Protein AF-A0A8J2J7L4-F1 (afdb_monomer)

Foldseek 3Di:
DLVLLLVVLVVVCVVCVVVVCLLVDQEAEEAPDVSVVNNQVNNCVVCVVVVRDDPHVVRYHHDPVNVVVVVVVVVVVVD

pLDDT: mean 90.0, std 9.3, range [52.78, 98.19]

Secondary structure (DSSP, 8-state):
-HHHHHHHHHHHHHHHHHTT-GGG---EEE-S-HHHHHHHHHHHHHHHHTT----TTTTEEEPHHHHHHHHHHHHHHH-

Sequence (79 aa):
GSHKGKQLANSVMKTLDEYGITEKLVSITSDNAGNCDTMLVEIREMLATKGITSKIEDQRIRCLAHIINLACQASLKIL

Mean predicted aligned error: 4.42 Å

Organism: NCBI:txid39272

Structure (mmCIF, N/CA/C/O backbone):
data_AF-A0A8J2J7L4-F1
#
_entry.id   AF-A0A8J2J7L4-F1
#
loop_
_atom_site.group_PDB
_atom_site.id
_atom_site.type_symbol
_atom_site.label_atom_id
_atom_site.label_alt_id
_atom_site.label_comp_id
_atom_site.label_asym_id
_atom_site.label_entity_id
_atom_site.label_seq_id
_atom_site.pdbx_PDB_ins_code
_atom_site.Cartn_x
_atom_site.Cartn_y
_atom_site.Cartn_z
_atom_site.occupancy
_atom_site.B_iso_or_equiv
_atom_site.auth_seq_id
_atom_site.auth_comp_id
_atom_site.auth_asym_id
_atom_site.auth_atom_id
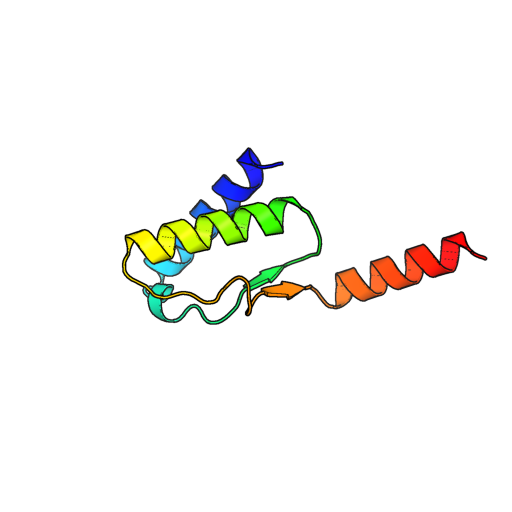_atom_site.pdbx_PDB_model_num
ATOM 1 N N . GLY A 1 1 ? 8.222 14.585 -1.240 1.00 52.78 1 GLY A N 1
ATOM 2 C CA . GLY A 1 1 ? 7.736 13.193 -1.330 1.00 52.78 1 GLY A CA 1
ATOM 3 C C . GLY A 1 1 ? 6.831 12.841 -0.166 1.00 52.78 1 GLY A C 1
ATOM 4 O O . GLY A 1 1 ? 5.646 12.631 -0.388 1.00 52.78 1 GLY A O 1
ATOM 5 N N . SER A 1 2 ? 7.370 12.852 1.059 1.00 53.03 2 SER A N 1
ATOM 6 C CA . SER A 1 2 ? 6.686 12.373 2.272 1.00 53.03 2 SER A CA 1
ATOM 7 C C . SER A 1 2 ? 5.312 13.016 2.552 1.00 53.03 2 SER A C 1
ATOM 9 O O . SER A 1 2 ? 4.336 12.295 2.739 1.00 53.03 2 SER A O 1
ATOM 11 N N . HIS A 1 3 ? 5.173 14.344 2.419 1.00 65.75 3 HIS A N 1
ATOM 12 C CA . HIS A 1 3 ? 3.870 15.015 2.579 1.00 65.75 3 HIS A CA 1
ATOM 13 C C . HIS A 1 3 ? 2.766 14.496 1.638 1.00 65.75 3 HIS A C 1
ATOM 15 O O . HIS A 1 3 ? 1.602 14.470 2.028 1.00 65.75 3 HIS A O 1
ATOM 21 N N . LYS A 1 4 ? 3.114 14.055 0.418 1.00 85.06 4 LYS A N 1
ATOM 22 C CA . LYS A 1 4 ? 2.142 13.472 -0.522 1.00 85.06 4 LYS A CA 1
ATOM 23 C C . LYS A 1 4 ? 1.777 12.035 -0.137 1.00 85.06 4 LYS A C 1
ATOM 25 O O . LYS A 1 4 ? 0.623 11.656 -0.284 1.00 85.06 4 LYS A O 1
ATOM 30 N N . GLY A 1 5 ? 2.735 11.261 0.381 1.00 91.31 5 GLY A N 1
ATOM 31 C CA . GLY A 1 5 ? 2.500 9.889 0.847 1.00 91.31 5 GLY A CA 1
ATOM 32 C C . GLY A 1 5 ? 1.513 9.833 2.013 1.00 91.31 5 GLY A C 1
ATOM 33 O O . GLY A 1 5 ? 0.557 9.067 1.966 1.00 91.31 5 GLY A O 1
ATOM 34 N N . LYS A 1 6 ? 1.664 10.730 2.995 1.00 93.50 6 LYS A N 1
ATOM 35 C CA . LYS A 1 6 ? 0.730 10.848 4.124 1.00 93.50 6 LYS A CA 1
ATOM 36 C C . LYS A 1 6 ? -0.686 11.251 3.705 1.00 93.50 6 LYS A C 1
ATOM 38 O O . LYS A 1 6 ? -1.664 10.693 4.191 1.00 93.50 6 LYS A O 1
ATOM 43 N N . G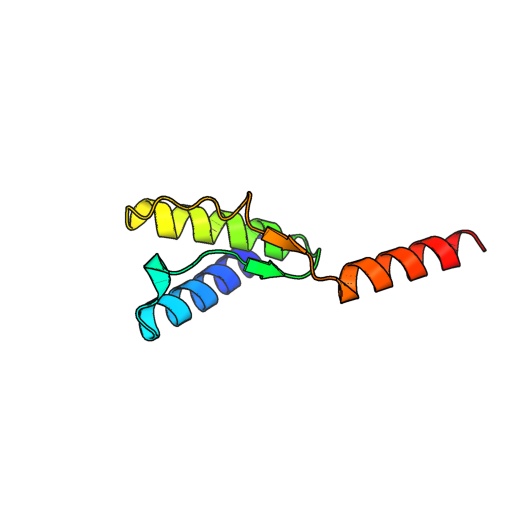LN A 1 7 ? -0.818 12.199 2.774 1.00 94.75 7 GLN A N 1
ATOM 44 C CA . GLN A 1 7 ? -2.132 12.577 2.233 1.00 94.75 7 GLN A CA 1
ATOM 45 C C . GLN A 1 7 ? -2.801 11.417 1.484 1.00 94.75 7 GLN A C 1
ATOM 47 O O . GLN A 1 7 ? -4.014 11.223 1.599 1.00 94.75 7 GLN A O 1
ATOM 52 N N . LEU A 1 8 ? -2.011 10.628 0.752 1.00 94.50 8 LEU A N 1
ATOM 53 C CA . LEU A 1 8 ? -2.499 9.437 0.069 1.00 94.50 8 LEU A CA 1
ATOM 54 C C . LEU A 1 8 ? -2.960 8.376 1.080 1.00 94.50 8 LEU A C 1
ATOM 56 O O . LEU A 1 8 ? -4.068 7.866 0.950 1.00 94.50 8 LEU A O 1
ATOM 60 N N . ALA A 1 9 ? -2.178 8.136 2.137 1.00 95.12 9 ALA A N 1
ATOM 61 C CA . ALA A 1 9 ? -2.531 7.225 3.227 1.00 95.12 9 ALA A CA 1
ATOM 62 C C . ALA A 1 9 ? -3.845 7.628 3.907 1.00 95.12 9 ALA A C 1
ATOM 64 O O . ALA A 1 9 ? -4.744 6.801 4.040 1.00 95.12 9 ALA A O 1
ATOM 65 N N . ASN A 1 10 ? -3.999 8.913 4.241 1.00 96.44 10 ASN A N 1
ATOM 66 C CA . ASN A 1 10 ? -5.237 9.448 4.811 1.00 96.44 10 ASN A CA 1
ATOM 67 C C . ASN A 1 10 ? -6.444 9.199 3.898 1.00 96.44 10 ASN A C 1
ATOM 69 O O . ASN A 1 10 ? -7.510 8.823 4.375 1.00 96.44 10 ASN A O 1
ATOM 73 N N . SER A 1 11 ? -6.280 9.403 2.589 1.00 96.75 11 SER A N 1
ATOM 74 C CA . SER A 1 11 ? -7.362 9.208 1.616 1.00 96.75 11 SER A CA 1
ATOM 75 C C . SER A 1 11 ? -7.766 7.735 1.514 1.00 96.75 11 SER A C 1
ATOM 77 O O . SER A 1 11 ? -8.957 7.419 1.508 1.00 96.75 11 SER A O 1
ATOM 79 N N . VAL A 1 12 ? -6.783 6.828 1.495 1.00 95.75 12 VAL A N 1
ATOM 80 C CA . VAL A 1 12 ? -7.017 5.378 1.496 1.00 95.75 12 VAL A CA 1
ATOM 81 C C . VAL A 1 12 ? -7.719 4.948 2.783 1.00 95.75 12 VAL A C 1
ATOM 83 O O . VAL A 1 12 ? -8.773 4.326 2.711 1.00 95.75 12 VAL A O 1
ATOM 86 N N . MET A 1 13 ? -7.193 5.323 3.952 1.00 96.25 13 MET A N 1
ATOM 87 C CA . MET A 1 13 ? -7.771 4.945 5.246 1.00 96.25 13 MET A CA 1
ATOM 88 C C . MET A 1 13 ? -9.184 5.487 5.435 1.00 96.25 13 MET A C 1
ATOM 90 O O . MET A 1 13 ? -10.060 4.744 5.866 1.00 96.25 13 MET A O 1
ATOM 94 N N . LYS A 1 14 ? -9.428 6.744 5.043 1.00 97.69 14 LYS A N 1
ATOM 95 C CA . LYS A 1 14 ? 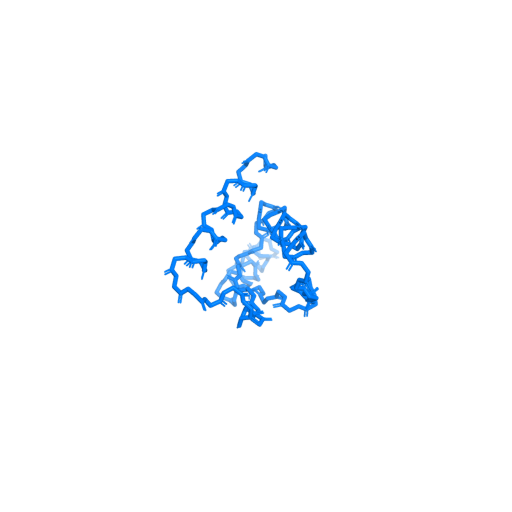-10.771 7.329 5.050 1.00 97.69 14 LYS A CA 1
ATOM 96 C C . LYS A 1 14 ? -11.736 6.497 4.207 1.00 97.69 14 LYS A C 1
ATOM 98 O O . LYS A 1 14 ? -12.819 6.179 4.677 1.00 97.69 14 LYS A O 1
ATOM 103 N N . THR A 1 15 ? -11.321 6.103 3.004 1.00 97.88 15 THR A N 1
ATOM 104 C CA . THR A 1 15 ? -12.140 5.252 2.131 1.00 97.88 15 THR A CA 1
ATOM 105 C C . THR A 1 15 ? -12.414 3.903 2.803 1.00 97.88 15 THR A C 1
ATOM 107 O O . THR A 1 15 ? -13.555 3.479 2.898 1.00 97.88 15 THR A O 1
ATOM 110 N N . LEU A 1 16 ? -11.396 3.225 3.335 1.00 96.50 16 LEU A N 1
ATOM 111 C CA . LEU A 1 16 ? -11.586 1.925 3.991 1.00 96.50 16 LEU A CA 1
ATOM 112 C C . LEU A 1 16 ? -12.542 1.998 5.191 1.00 96.50 16 LEU A C 1
ATOM 114 O O . LEU A 1 16 ? -13.376 1.103 5.355 1.00 96.50 16 LEU A O 1
ATOM 118 N N . ASP A 1 17 ? -12.441 3.067 5.986 1.00 96.62 17 ASP A N 1
ATOM 119 C CA . ASP A 1 17 ? -13.317 3.317 7.130 1.00 96.62 17 ASP A CA 1
ATOM 120 C C . ASP A 1 17 ? -14.760 3.605 6.675 1.00 96.62 17 ASP A C 1
ATOM 122 O O . ASP A 1 17 ? -15.692 3.027 7.231 1.00 96.62 17 ASP A O 1
ATOM 126 N N . GLU A 1 18 ? -14.955 4.426 5.635 1.00 98.19 18 GLU A N 1
ATOM 127 C CA . GLU A 1 18 ? -16.276 4.731 5.054 1.00 98.19 18 GLU A CA 1
ATOM 128 C C . GLU A 1 18 ? -17.009 3.475 4.565 1.00 98.19 18 GLU A C 1
ATOM 130 O O . GLU A 1 18 ? -18.226 3.369 4.715 1.00 98.19 18 GLU A O 1
ATOM 135 N N . TYR A 1 19 ? -16.275 2.502 4.021 1.00 97.75 19 TYR A N 1
ATOM 136 C CA . TYR A 1 19 ? -16.836 1.225 3.574 1.00 97.75 19 TYR A CA 1
ATOM 137 C C . TYR A 1 19 ? -16.861 0.144 4.672 1.00 97.75 19 TYR A C 1
ATOM 139 O O . TYR A 1 19 ? -17.367 -0.953 4.429 1.00 97.75 19 TYR A O 1
ATOM 147 N N . GLY A 1 20 ? -16.325 0.409 5.870 1.00 96.69 20 GLY A N 1
ATOM 148 C CA . GLY A 1 20 ? -16.277 -0.564 6.969 1.00 96.69 20 GLY A CA 1
ATOM 149 C C . GLY A 1 20 ? -15.409 -1.795 6.669 1.00 96.69 20 GLY A C 1
ATOM 150 O O . GLY A 1 20 ? -15.706 -2.899 7.132 1.00 96.69 20 GLY A O 1
ATOM 151 N N . ILE A 1 21 ? -14.359 -1.633 5.857 1.00 95.62 21 ILE A N 1
ATOM 152 C CA . ILE A 1 21 ? -13.486 -2.727 5.390 1.00 95.62 21 ILE A CA 1
ATOM 153 C C . ILE A 1 21 ? -12.030 -2.590 5.844 1.00 95.62 21 ILE A C 1
ATOM 155 O O . ILE A 1 21 ? -11.180 -3.350 5.388 1.00 95.62 21 ILE A O 1
ATOM 159 N N . THR A 1 22 ? -11.727 -1.668 6.755 1.00 94.62 22 THR A N 1
ATOM 160 C CA . THR A 1 22 ? -10.364 -1.431 7.262 1.00 94.62 22 THR A CA 1
ATOM 161 C C . THR A 1 22 ? -9.698 -2.696 7.808 1.00 94.62 22 THR A C 1
ATOM 163 O O . THR A 1 22 ? -8.555 -2.982 7.464 1.00 94.62 22 THR A O 1
ATOM 166 N N . GLU A 1 23 ? -10.422 -3.517 8.573 1.00 91.69 23 GLU A N 1
ATOM 167 C CA . GLU A 1 23 ? -9.918 -4.802 9.097 1.00 91.69 23 GLU A CA 1
ATOM 168 C C . GLU A 1 23 ? -9.771 -5.894 8.025 1.00 91.69 23 GLU A C 1
ATOM 170 O O . GLU A 1 23 ? -9.133 -6.919 8.254 1.00 91.69 23 GLU A O 1
ATOM 175 N N . LYS A 1 24 ? -10.353 -5.681 6.840 1.00 91.31 24 LYS A N 1
ATOM 176 C CA . LYS A 1 24 ? -10.309 -6.609 5.702 1.00 91.31 24 LYS A CA 1
ATOM 177 C C . LYS A 1 24 ? -9.223 -6.240 4.689 1.00 91.31 24 LYS A C 1
ATOM 179 O O . LYS A 1 24 ? -9.161 -6.843 3.618 1.00 91.31 24 LYS A O 1
ATOM 184 N N . LEU A 1 25 ? -8.384 -5.248 4.985 1.00 90.94 25 LEU A N 1
ATOM 185 C CA . LEU A 1 25 ? -7.287 -4.857 4.109 1.00 90.94 25 LEU A CA 1
ATOM 186 C C . LEU A 1 25 ? -6.194 -5.936 4.109 1.00 90.94 25 LEU A C 1
ATOM 188 O O . LEU A 1 25 ? -5.476 -6.105 5.089 1.00 90.94 25 LEU A O 1
ATOM 192 N N . VAL A 1 26 ? -6.058 -6.646 2.986 1.00 88.44 26 VAL A N 1
ATOM 193 C CA . VAL A 1 26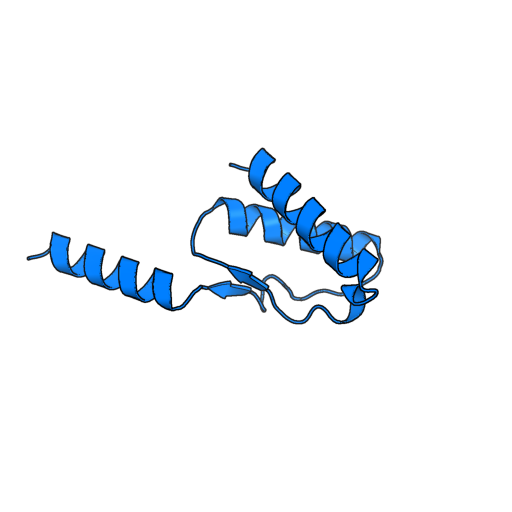 ? -5.072 -7.731 2.823 1.00 88.44 26 VAL A CA 1
ATOM 194 C C . VAL A 1 26 ? -3.790 -7.257 2.145 1.00 88.44 26 VAL A C 1
ATOM 196 O O . VAL A 1 26 ? -2.706 -7.666 2.523 1.00 88.44 26 VAL A O 1
ATOM 199 N N . SER A 1 27 ? -3.886 -6.428 1.109 1.00 90.88 27 SER A N 1
ATOM 200 C CA . SER A 1 27 ? -2.731 -6.034 0.296 1.00 90.88 27 SER A CA 1
ATOM 201 C C . SER A 1 27 ? -2.995 -4.712 -0.399 1.00 90.88 27 SER A C 1
ATOM 203 O O . SER A 1 27 ? -4.145 -4.402 -0.716 1.00 90.88 27 SER A O 1
ATOM 205 N N . ILE A 1 28 ? -1.934 -3.975 -0.717 1.00 92.44 28 ILE A N 1
ATOM 206 C CA . ILE A 1 28 ? -2.017 -2.748 -1.513 1.00 92.44 28 ILE A CA 1
ATOM 207 C C . ILE A 1 28 ? -1.204 -2.942 -2.787 1.00 92.44 28 ILE A C 1
ATOM 209 O O . ILE A 1 28 ? -0.028 -3.302 -2.735 1.00 92.44 28 ILE A O 1
ATOM 213 N N . THR A 1 29 ? -1.832 -2.675 -3.932 1.00 93.69 29 THR A N 1
ATOM 214 C CA . THR A 1 29 ? -1.134 -2.621 -5.219 1.00 93.69 29 THR A CA 1
ATOM 215 C C . THR A 1 29 ? -0.861 -1.170 -5.589 1.00 93.69 29 THR A C 1
ATOM 217 O O . THR A 1 29 ? -1.792 -0.373 -5.669 1.00 93.69 29 THR A O 1
ATOM 220 N N . SER A 1 30 ? 0.401 -0.814 -5.822 1.00 92.69 30 SER A N 1
ATOM 221 C CA . SER A 1 30 ? 0.805 0.550 -6.186 1.00 92.69 30 SER A CA 1
ATOM 222 C C . SER A 1 30 ? 1.898 0.532 -7.252 1.00 92.69 30 SER A C 1
ATOM 224 O O . SER A 1 30 ? 2.571 -0.480 -7.444 1.00 92.69 30 SER A O 1
ATOM 226 N N . ASP A 1 31 ? 2.142 1.650 -7.930 1.00 90.94 31 ASP A N 1
ATOM 227 C CA . ASP A 1 31 ? 3.340 1.783 -8.762 1.00 90.94 31 ASP A CA 1
ATOM 228 C C . ASP A 1 31 ? 4.632 1.794 -7.913 1.00 90.94 31 ASP A C 1
ATOM 230 O O . ASP A 1 31 ? 4.601 1.662 -6.680 1.00 90.94 31 ASP A O 1
ATOM 234 N N . ASN A 1 32 ? 5.780 1.906 -8.587 1.00 86.31 32 ASN A N 1
ATOM 235 C CA . ASN A 1 32 ? 7.102 1.907 -7.959 1.00 86.31 32 ASN A CA 1
ATOM 236 C C . ASN A 1 32 ? 7.589 3.321 -7.578 1.00 86.31 32 ASN A C 1
ATOM 238 O O . ASN A 1 32 ? 8.794 3.558 -7.501 1.00 86.31 32 ASN A O 1
ATOM 242 N N . ALA A 1 33 ? 6.681 4.282 -7.390 1.00 88.06 33 ALA A N 1
ATOM 243 C CA . ALA A 1 33 ? 7.051 5.631 -6.982 1.00 88.06 33 ALA A CA 1
ATOM 244 C C . ALA A 1 33 ? 7.327 5.700 -5.468 1.00 88.06 33 ALA A C 1
ATOM 246 O O . ALA A 1 33 ? 6.616 5.102 -4.660 1.00 88.06 33 ALA A O 1
ATOM 247 N N . GLY A 1 34 ? 8.336 6.476 -5.058 1.00 85.94 34 GLY A N 1
ATOM 248 C CA . GLY A 1 34 ? 8.768 6.520 -3.651 1.00 85.94 34 GLY A CA 1
ATOM 249 C C . GLY A 1 34 ? 7.740 7.109 -2.672 1.00 85.94 34 GLY A C 1
ATOM 250 O O . GLY A 1 34 ? 7.796 6.857 -1.473 1.00 85.94 34 GLY A O 1
ATOM 251 N N . ASN A 1 35 ? 6.759 7.881 -3.149 1.00 89.19 35 ASN A N 1
ATOM 252 C CA . ASN A 1 35 ? 5.643 8.335 -2.309 1.00 89.19 35 ASN A CA 1
ATOM 253 C C . ASN A 1 35 ? 4.679 7.195 -1.934 1.00 89.19 35 ASN A C 1
ATOM 255 O O . ASN A 1 35 ? 4.043 7.292 -0.885 1.00 89.19 35 ASN A O 1
ATOM 259 N N . CYS A 1 36 ? 4.589 6.134 -2.743 1.00 90.75 36 CYS A N 1
ATOM 260 C CA . CYS A 1 36 ? 3.837 4.928 -2.403 1.00 90.75 36 CYS A CA 1
ATOM 261 C C . CYS A 1 36 ? 4.504 4.166 -1.253 1.00 90.75 36 CYS A C 1
ATOM 263 O O . CYS A 1 36 ? 3.798 3.623 -0.411 1.00 90.75 36 CYS A O 1
ATOM 265 N N . ASP A 1 37 ? 5.836 4.201 -1.152 1.00 90.38 37 ASP A N 1
ATOM 266 C CA . ASP A 1 37 ? 6.548 3.626 -0.004 1.00 90.38 37 ASP A CA 1
ATOM 267 C C . ASP A 1 37 ? 6.186 4.379 1.287 1.00 90.38 37 ASP A C 1
ATOM 269 O O . ASP A 1 37 ? 5.787 3.764 2.273 1.00 90.38 37 ASP A O 1
ATOM 273 N N . THR A 1 38 ? 6.213 5.721 1.267 1.00 91.88 38 THR A N 1
ATOM 274 C CA . THR A 1 38 ? 5.783 6.517 2.434 1.00 91.88 38 THR A CA 1
ATOM 275 C C . THR A 1 38 ? 4.311 6.279 2.784 1.00 91.88 38 THR A C 1
ATOM 277 O O . THR A 1 38 ? 3.978 6.166 3.958 1.00 91.88 38 THR A O 1
ATOM 280 N N . MET A 1 39 ? 3.423 6.188 1.786 1.00 93.56 39 MET A N 1
ATOM 281 C CA . MET A 1 39 ? 2.004 5.895 2.018 1.00 93.56 39 MET A CA 1
ATOM 282 C C . MET A 1 39 ? 1.817 4.594 2.812 1.00 93.56 39 MET A C 1
ATOM 284 O O . MET A 1 39 ? 0.999 4.554 3.725 1.00 93.56 39 MET A O 1
ATOM 288 N N . LEU A 1 40 ? 2.562 3.537 2.481 1.00 92.44 40 LEU A N 1
ATOM 289 C CA . LEU A 1 40 ? 2.425 2.235 3.141 1.00 92.44 40 LEU A CA 1
ATOM 290 C C . LEU A 1 40 ? 2.884 2.268 4.598 1.00 92.44 40 LEU A C 1
ATOM 292 O O . LEU A 1 40 ? 2.216 1.681 5.448 1.00 92.44 40 LEU A O 1
ATOM 296 N N . VAL A 1 41 ? 3.975 2.984 4.887 1.00 91.56 41 VAL A N 1
ATOM 297 C CA . VAL A 1 41 ? 4.452 3.200 6.263 1.00 91.56 41 VAL A CA 1
ATOM 298 C C . VAL A 1 41 ? 3.379 3.908 7.092 1.00 91.56 41 VAL A C 1
ATOM 300 O O . VAL A 1 41 ? 3.007 3.423 8.157 1.00 91.56 41 VAL A O 1
ATOM 303 N N . GLU A 1 42 ? 2.805 4.991 6.566 1.00 93.69 42 GLU A N 1
ATOM 304 C CA . GLU A 1 42 ? 1.755 5.755 7.253 1.00 93.69 42 GLU A CA 1
ATOM 305 C C . GLU A 1 42 ? 0.482 4.912 7.467 1.00 93.69 42 GLU A C 1
ATOM 307 O O . GLU A 1 42 ? -0.090 4.921 8.555 1.00 93.69 42 GLU A O 1
ATOM 312 N N . ILE A 1 43 ? 0.053 4.121 6.471 1.00 94.19 43 ILE A N 1
ATOM 313 C CA . ILE A 1 43 ? -1.091 3.199 6.618 1.00 94.19 43 ILE A CA 1
ATOM 314 C C . ILE A 1 43 ? -0.818 2.166 7.716 1.00 94.19 43 ILE A C 1
ATOM 316 O O . ILE A 1 43 ? -1.698 1.883 8.529 1.00 94.19 43 ILE A O 1
ATOM 320 N N . ARG A 1 44 ? 0.393 1.603 7.770 1.00 92.00 44 ARG A N 1
ATOM 321 C CA . ARG A 1 44 ? 0.774 0.628 8.798 1.00 92.00 44 ARG A CA 1
ATOM 322 C C . ARG A 1 44 ? 0.685 1.233 10.198 1.00 92.00 44 ARG A C 1
ATOM 324 O O . ARG A 1 44 ? 0.136 0.591 11.091 1.00 92.00 44 ARG A O 1
ATOM 331 N N . GLU A 1 45 ? 1.184 2.452 10.383 1.00 92.19 45 GLU A N 1
ATOM 332 C CA . GLU A 1 45 ? 1.071 3.171 11.656 1.00 92.19 45 GLU A CA 1
ATOM 333 C C . GLU A 1 45 ? -0.397 3.416 12.035 1.00 92.19 45 GLU A C 1
ATOM 335 O O . GLU A 1 45 ? -0.792 3.144 13.168 1.00 92.19 45 GLU A O 1
ATOM 340 N N . MET A 1 46 ? -1.234 3.840 11.084 1.00 93.88 46 MET A N 1
ATOM 341 C CA . MET A 1 46 ? -2.670 4.061 11.312 1.00 93.88 46 MET A CA 1
ATOM 342 C C . MET A 1 46 ? -3.441 2.775 11.643 1.00 93.88 46 MET A C 1
ATOM 344 O O . MET A 1 46 ? -4.401 2.811 12.408 1.00 93.88 46 MET A O 1
ATOM 348 N N . LEU A 1 47 ? -3.050 1.631 11.083 1.00 93.38 47 LEU A N 1
ATOM 349 C CA . LEU A 1 47 ? -3.648 0.339 11.435 1.00 93.38 47 LEU A CA 1
ATOM 350 C C . LEU A 1 47 ? -3.187 -0.127 12.816 1.00 93.38 47 LEU A C 1
ATOM 352 O O . LEU A 1 47 ? -4.006 -0.599 13.604 1.00 93.38 47 LEU A O 1
ATOM 356 N N . ALA A 1 48 ? -1.907 0.072 13.143 1.00 91.38 48 ALA A N 1
ATOM 357 C CA . ALA A 1 48 ? -1.365 -0.256 14.456 1.00 91.38 48 ALA A CA 1
ATOM 358 C C . ALA A 1 48 ? -2.043 0.550 15.576 1.00 91.38 48 ALA A C 1
ATOM 360 O O . ALA A 1 48 ? -2.379 -0.022 16.613 1.00 91.38 48 ALA A O 1
ATOM 361 N N . THR A 1 49 ? -2.327 1.843 15.366 1.00 92.81 49 THR A N 1
ATOM 362 C CA . THR A 1 49 ? -3.073 2.659 16.346 1.00 92.81 49 THR A CA 1
ATOM 363 C C . THR A 1 49 ? -4.526 2.213 16.518 1.00 92.81 49 THR A C 1
ATOM 365 O O . THR A 1 49 ? -5.099 2.417 17.586 1.00 92.81 49 THR A O 1
ATOM 368 N N . LYS A 1 50 ? -5.108 1.551 15.511 1.00 91.38 50 LYS A N 1
ATOM 369 C CA . LYS A 1 50 ? -6.428 0.902 15.583 1.00 91.38 50 LYS A CA 1
ATOM 370 C C . LYS A 1 50 ? -6.379 -0.518 16.171 1.00 91.38 50 LYS A C 1
ATOM 372 O O . LYS A 1 50 ? -7.412 -1.173 16.240 1.00 91.38 50 LYS A O 1
ATOM 377 N N . GLY A 1 51 ? -5.205 -1.013 16.577 1.00 90.62 51 GLY A N 1
ATOM 378 C CA . GLY A 1 51 ? -5.027 -2.381 17.082 1.00 90.62 51 GLY A CA 1
ATOM 379 C C . GLY A 1 51 ? -5.077 -3.465 15.997 1.00 90.62 51 GLY A C 1
ATOM 380 O O . GLY A 1 51 ? -5.131 -4.653 16.312 1.00 90.62 51 GLY A O 1
ATOM 381 N N . ILE A 1 52 ? -5.038 -3.081 14.719 1.00 88.94 52 ILE A N 1
ATOM 382 C CA . ILE A 1 52 ? -5.094 -4.002 13.584 1.00 88.94 52 ILE A CA 1
ATOM 383 C C . ILE A 1 52 ? -3.666 -4.432 13.246 1.00 88.94 52 ILE A C 1
ATOM 385 O O . ILE A 1 52 ? -2.844 -3.638 12.783 1.00 88.94 52 ILE A O 1
ATOM 389 N N . THR A 1 53 ? -3.361 -5.714 13.463 1.00 79.88 53 THR A N 1
ATOM 390 C CA . THR A 1 53 ? -2.057 -6.271 13.081 1.00 79.88 53 THR A CA 1
ATOM 391 C C . THR A 1 53 ? -1.986 -6.395 11.564 1.00 79.88 53 THR A C 1
ATOM 393 O O . THR A 1 53 ? -2.609 -7.270 10.970 1.00 79.88 53 THR A O 1
ATOM 396 N N . SER A 1 54 ? -1.213 -5.513 10.941 1.00 70.75 54 SER A N 1
ATOM 397 C CA . SER A 1 54 ? -1.058 -5.443 9.492 1.00 70.75 54 SER A CA 1
ATOM 398 C C . SER A 1 54 ? 0.344 -5.869 9.051 1.00 70.75 54 SER A C 1
ATOM 400 O O . SER A 1 54 ? 1.347 -5.396 9.593 1.00 70.75 54 SER A O 1
ATOM 402 N N . LYS A 1 55 ? 0.405 -6.7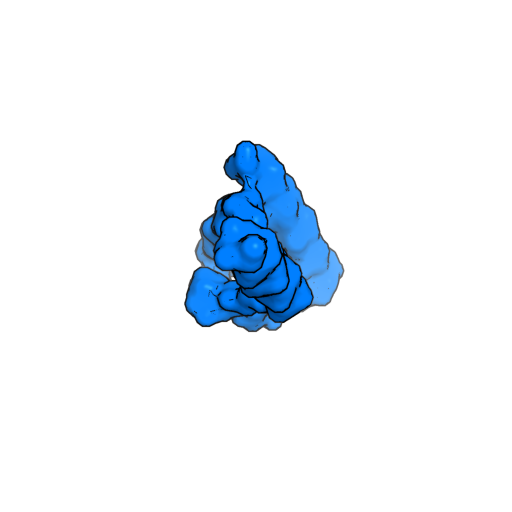37 8.032 1.00 72.12 55 LYS A N 1
ATOM 403 C CA . LYS A 1 55 ? 1.632 -7.133 7.316 1.00 72.12 55 LYS A CA 1
ATOM 404 C C . LYS A 1 55 ? 1.747 -6.438 5.953 1.00 72.12 55 LYS A C 1
ATOM 406 O O . LYS A 1 55 ? 2.340 -6.981 5.030 1.00 72.12 55 LYS A O 1
ATOM 411 N N . ILE A 1 56 ? 1.175 -5.240 5.811 1.00 70.88 56 ILE A N 1
ATOM 412 C CA . ILE A 1 56 ? 1.063 -4.537 4.520 1.00 70.88 56 ILE A CA 1
ATOM 413 C C . ILE A 1 56 ? 2.389 -4.374 3.773 1.00 70.88 56 ILE A C 1
ATOM 415 O O . ILE A 1 56 ? 2.378 -4.397 2.548 1.00 70.88 56 ILE A O 1
ATOM 419 N N . GLU A 1 57 ? 3.520 -4.231 4.466 1.00 67.06 57 GLU A N 1
ATOM 420 C CA . GLU A 1 57 ? 4.831 -4.137 3.812 1.00 67.06 57 GLU A CA 1
ATOM 421 C C . GLU A 1 57 ? 5.197 -5.440 3.080 1.00 67.06 57 GLU A C 1
ATOM 423 O O . GLU A 1 57 ? 5.554 -5.402 1.903 1.00 67.06 57 GLU A O 1
ATOM 428 N N . ASP A 1 58 ? 4.953 -6.590 3.714 1.00 71.69 58 ASP A N 1
ATOM 429 C CA . ASP A 1 58 ? 5.104 -7.923 3.113 1.00 71.69 58 ASP A CA 1
ATOM 430 C C . ASP A 1 58 ? 4.020 -8.225 2.059 1.00 71.69 58 ASP A C 1
ATOM 432 O O . ASP A 1 58 ? 4.130 -9.181 1.291 1.00 71.69 58 ASP A O 1
ATOM 436 N N . GLN A 1 59 ? 2.952 -7.423 2.022 1.00 81.62 59 GLN A N 1
ATOM 437 C CA . GLN A 1 59 ? 1.784 -7.602 1.154 1.00 81.62 59 GLN A CA 1
ATOM 438 C C . GLN A 1 59 ? 1.631 -6.469 0.130 1.00 81.62 59 GLN A C 1
ATOM 440 O O . GLN A 1 59 ? 0.570 -6.315 -0.485 1.00 81.62 59 GLN A O 1
ATOM 445 N N . ARG A 1 60 ? 2.678 -5.665 -0.089 1.00 89.81 60 ARG A N 1
ATOM 446 C CA . ARG A 1 60 ? 2.681 -4.679 -1.168 1.00 89.81 60 ARG A CA 1
ATOM 447 C C . ARG A 1 60 ? 2.979 -5.364 -2.497 1.00 89.81 60 ARG A C 1
ATOM 449 O O . ARG A 1 60 ? 4.058 -5.914 -2.707 1.00 89.81 60 ARG A O 1
ATOM 456 N N . ILE A 1 61 ? 2.067 -5.204 -3.447 1.00 91.31 61 ILE A N 1
ATOM 457 C CA . ILE A 1 61 ? 2.246 -5.658 -4.825 1.00 91.31 61 ILE A CA 1
ATOM 458 C C . ILE A 1 61 ? 2.633 -4.451 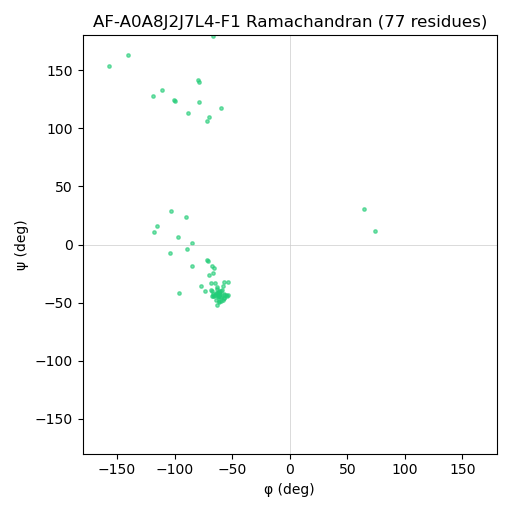-5.686 1.00 91.31 61 ILE A C 1
ATOM 460 O O . ILE A 1 61 ? 1.939 -3.435 -5.720 1.00 91.31 61 ILE A O 1
ATOM 464 N N . ARG A 1 62 ? 3.759 -4.528 -6.400 1.00 91.12 62 ARG A N 1
ATOM 465 C CA . ARG A 1 62 ? 4.122 -3.482 -7.368 1.00 91.12 62 ARG A CA 1
ATOM 466 C C . ARG A 1 62 ? 3.320 -3.666 -8.655 1.00 91.12 62 ARG A C 1
ATOM 468 O O . ARG A 1 62 ? 3.143 -4.784 -9.128 1.00 91.12 62 ARG A O 1
ATOM 475 N N . CYS A 1 63 ? 2.858 -2.565 -9.237 1.00 94.69 63 CYS A N 1
ATOM 476 C CA . CYS A 1 63 ? 2.064 -2.570 -10.460 1.00 94.69 63 CYS A CA 1
ATOM 477 C C . CYS A 1 63 ? 2.842 -3.211 -11.618 1.00 94.69 63 CYS A C 1
ATOM 479 O O . CYS A 1 63 ? 3.865 -2.678 -12.056 1.00 94.69 63 CYS A O 1
ATOM 481 N N . LEU A 1 64 ? 2.324 -4.323 -12.148 1.00 93.81 64 LEU A N 1
ATOM 482 C CA . LEU A 1 64 ? 2.956 -5.074 -13.235 1.00 93.81 64 LEU A CA 1
ATOM 483 C C . LEU A 1 64 ? 3.196 -4.207 -14.477 1.00 93.81 64 LEU A C 1
ATOM 485 O O . LEU A 1 64 ? 4.286 -4.232 -15.041 1.00 93.81 64 LEU A O 1
ATOM 489 N N . ALA A 1 65 ? 2.213 -3.389 -14.865 1.00 93.44 65 ALA A N 1
ATOM 490 C CA . ALA A 1 65 ? 2.349 -2.491 -16.010 1.00 93.44 65 ALA A CA 1
ATOM 491 C C . ALA A 1 65 ? 3.521 -1.511 -15.832 1.00 93.44 65 ALA A C 1
ATOM 493 O O . ALA A 1 65 ? 4.275 -1.257 -16.772 1.00 93.44 65 ALA A O 1
ATOM 494 N N . HIS A 1 66 ? 3.724 -1.007 -14.611 1.00 91.44 66 HIS A N 1
ATOM 495 C CA . HIS A 1 66 ? 4.841 -0.118 -14.316 1.00 91.44 66 HIS A CA 1
ATOM 496 C C . HIS A 1 66 ? 6.187 -0.852 -14.384 1.00 91.44 66 HIS A C 1
ATOM 498 O O . HIS A 1 66 ? 7.147 -0.308 -14.924 1.00 91.44 66 HIS A O 1
ATOM 504 N N . ILE A 1 67 ? 6.255 -2.096 -13.898 1.00 94.62 67 ILE A N 1
ATOM 505 C CA . ILE A 1 67 ? 7.460 -2.933 -14.006 1.00 94.62 67 ILE A CA 1
ATOM 506 C C . ILE A 1 67 ? 7.816 -3.209 -15.472 1.00 94.62 67 ILE A C 1
ATOM 508 O O . ILE A 1 67 ? 8.974 -3.039 -15.847 1.00 94.62 67 ILE A O 1
ATOM 512 N N . ILE A 1 68 ? 6.837 -3.561 -16.313 1.00 95.88 68 ILE A N 1
ATOM 513 C CA . ILE A 1 68 ? 7.054 -3.779 -17.754 1.00 95.88 68 ILE A CA 1
ATOM 514 C C . ILE A 1 68 ? 7.594 -2.505 -18.413 1.00 95.88 68 ILE A C 1
ATOM 516 O O . ILE A 1 68 ? 8.574 -2.555 -19.153 1.00 95.88 68 ILE A O 1
ATOM 520 N N . ASN A 1 69 ? 7.002 -1.349 -18.105 1.00 94.62 69 ASN A N 1
ATOM 521 C CA . ASN A 1 69 ? 7.476 -0.070 -18.622 1.00 94.62 69 ASN A CA 1
ATOM 522 C C . ASN A 1 69 ? 8.922 0.238 -18.182 1.00 94.62 69 ASN A C 1
ATOM 524 O O . ASN A 1 69 ? 9.732 0.648 -19.012 1.00 94.62 69 ASN A O 1
ATOM 528 N N . LEU A 1 70 ? 9.279 -0.001 -16.914 1.00 94.06 70 LEU A N 1
ATOM 529 C CA . LEU A 1 70 ? 10.659 0.164 -16.439 1.00 94.06 70 LEU A CA 1
ATOM 530 C C . LEU A 1 70 ? 11.635 -0.777 -17.159 1.00 94.06 70 LEU A C 1
ATOM 532 O O . LEU A 1 70 ? 12.723 -0.341 -17.533 1.00 94.06 70 LEU A O 1
ATOM 536 N N . ALA A 1 71 ? 11.243 -2.034 -17.388 1.00 95.94 71 ALA A N 1
ATOM 537 C CA . ALA A 1 71 ? 12.052 -2.999 -18.127 1.00 95.94 71 ALA A CA 1
ATOM 538 C C . ALA A 1 71 ? 12.299 -2.535 -19.573 1.00 95.94 71 ALA A C 1
ATOM 540 O O . ALA A 1 71 ? 13.452 -2.445 -19.987 1.00 95.94 71 ALA A O 1
ATOM 541 N N . CYS A 1 72 ? 11.249 -2.136 -20.302 1.00 97.31 72 CYS A N 1
ATOM 542 C CA . CYS A 1 72 ? 11.385 -1.578 -21.652 1.00 97.31 72 CYS A CA 1
ATOM 543 C C . CYS A 1 72 ? 12.302 -0.349 -21.681 1.00 97.31 72 CYS A C 1
ATOM 545 O O . CYS A 1 72 ? 13.183 -0.260 -22.533 1.00 97.31 72 CYS A O 1
ATOM 547 N N . GLN A 1 73 ? 12.136 0.590 -20.744 1.00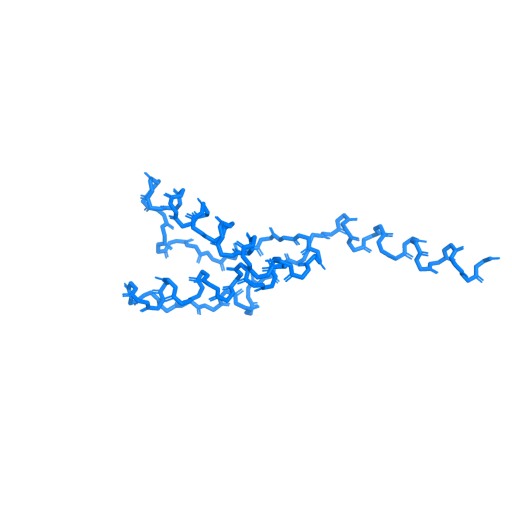 96.19 73 GLN A N 1
ATOM 548 C CA . GLN A 1 73 ? 12.991 1.779 -20.672 1.00 96.19 73 GLN A CA 1
ATOM 549 C C . GLN A 1 73 ? 14.456 1.435 -20.392 1.00 96.19 73 GLN A C 1
ATOM 551 O O . GLN A 1 73 ? 15.342 2.100 -20.922 1.00 96.19 73 GLN A O 1
ATOM 556 N N . ALA A 1 74 ? 14.727 0.427 -19.561 1.00 96.31 74 ALA A N 1
ATOM 557 C CA . ALA A 1 74 ? 16.086 -0.040 -19.314 1.00 96.31 74 ALA A CA 1
ATOM 558 C C . ALA A 1 74 ? 16.695 -0.672 -20.576 1.00 96.31 74 ALA A C 1
ATOM 560 O O . ALA A 1 74 ? 17.821 -0.332 -20.932 1.00 96.31 74 ALA A O 1
ATOM 561 N N . SER A 1 75 ? 15.939 -1.517 -21.286 1.00 96.94 75 SER A N 1
ATOM 562 C CA . SER A 1 75 ? 16.375 -2.131 -22.547 1.00 96.94 75 SER A CA 1
ATOM 563 C C . SER A 1 75 ? 16.655 -1.098 -23.639 1.00 96.94 75 SER A C 1
ATOM 565 O O . SER A 1 75 ? 17.670 -1.188 -24.316 1.00 96.94 75 SER A O 1
ATOM 567 N N . LEU A 1 76 ? 15.806 -0.080 -23.785 1.00 97.44 76 LEU A N 1
ATOM 568 C CA . LEU A 1 76 ? 15.994 0.977 -24.785 1.00 97.44 76 LEU A CA 1
ATOM 569 C C . LEU A 1 76 ? 17.202 1.885 -24.511 1.00 97.44 76 LEU A C 1
ATOM 571 O O . LEU A 1 76 ? 17.631 2.586 -25.414 1.00 97.44 76 LEU A O 1
ATOM 575 N N . LYS A 1 77 ? 17.737 1.910 -23.284 1.00 95.56 77 LYS A N 1
ATOM 576 C CA . LYS A 1 77 ? 18.928 2.709 -22.935 1.00 95.56 77 LYS A CA 1
ATOM 577 C C . LYS A 1 77 ? 20.250 2.013 -23.251 1.00 95.56 77 LYS A C 1
ATOM 579 O O . LYS A 1 77 ? 21.284 2.673 -23.224 1.00 95.56 77 LYS A O 1
ATOM 584 N N . ILE A 1 78 ? 20.222 0.695 -23.436 1.00 93.62 78 ILE A N 1
ATOM 585 C CA . ILE A 1 78 ? 21.407 -0.122 -23.742 1.00 93.62 78 ILE A CA 1
ATOM 586 C C . I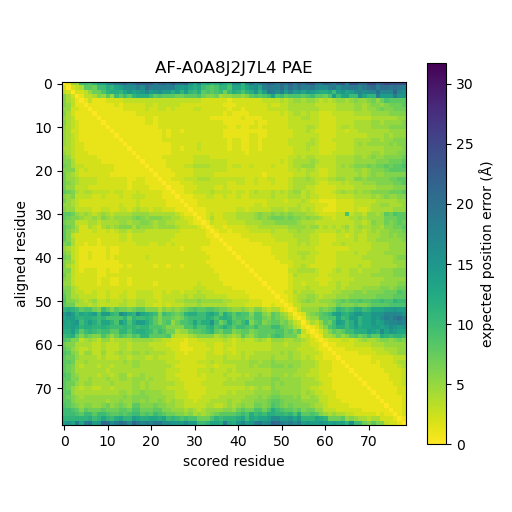LE A 1 78 ? 21.479 -0.530 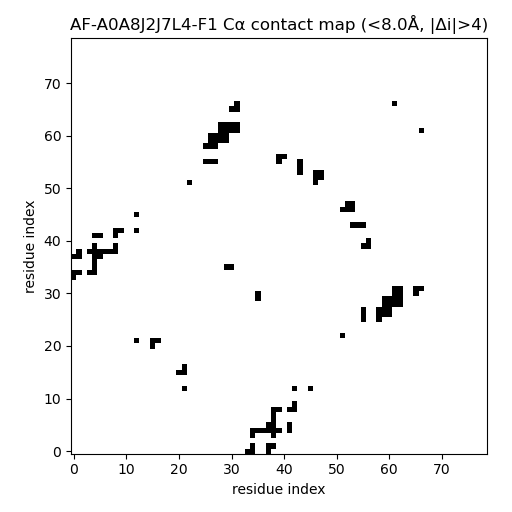-25.220 1.00 93.62 78 ILE A C 1
ATOM 588 O O . ILE A 1 78 ? 22.474 -1.125 -25.626 1.00 93.62 78 ILE A O 1
ATOM 592 N N . LEU A 1 79 ? 20.423 -0.242 -25.985 1.00 81.69 79 LEU A N 1
ATOM 593 C CA . LEU A 1 79 ? 20.399 -0.275 -27.447 1.00 81.69 79 LEU A CA 1
ATOM 594 C C . LEU A 1 79 ? 20.902 1.063 -27.994 1.00 81.69 79 LEU A C 1
ATOM 596 O O . LEU A 1 79 ? 21.587 1.028 -29.037 1.00 81.69 79 LEU A O 1
#

InterPro domains:
  IPR052035 Zinc finger BED domain-containing [PTHR46481] (2-77)

Radius of gyration: 14.86 Å; Cα contacts (8 Å, |Δi|>4): 71; chains: 1; bounding box: 38×23×44 Å

Solvent-accessible surface area (backbone atoms only — not comparable to full-atom values): 4537 Å² total; per-residue (Å²): 99,60,75,58,6,46,54,50,24,52,53,51,52,52,51,29,54,76,70,72,39,59,93,69,68,70,62,50,76,40,60,91,51,71,34,54,56,40,15,51,54,47,41,50,53,58,33,48,78,69,73,43,90,73,63,47,82,87,32,54,41,68,35,63,70,54,52,53,51,52,52,52,56,55,56,65,72,77,107

Nearest PDB structures (foldseek):
  8eyn-assembly1_A  TM=7.823E-01  e=5.767E+00  Homo sapiens
  2aw5-assembly2_C  TM=6.400E-01  e=8.069E+00  Homo sapiens